Protein AF-A0A9W8IMF0-F1 (afdb_monomer_lite)

Structure (mmCIF, N/CA/C/O backbone):
data_AF-A0A9W8IMF0-F1
#
_entry.id   AF-A0A9W8IMF0-F1
#
loop_
_atom_site.group_PDB
_atom_site.id
_atom_site.type_symbol
_atom_site.label_atom_id
_atom_site.label_alt_id
_atom_site.label_comp_id
_atom_site.label_asym_id
_atom_site.label_entity_id
_atom_site.label_seq_id
_atom_site.pdbx_PDB_ins_code
_atom_site.Cartn_x
_atom_site.Cartn_y
_atom_site.Cartn_z
_atom_site.occupancy
_atom_site.B_iso_or_equiv
_atom_site.auth_seq_id
_atom_site.auth_comp_id
_atom_site.auth_asym_id
_atom_site.auth_atom_id
_atom_site.pdbx_PDB_model_num
ATOM 1 N N . MET A 1 1 ? -20.036 -0.784 24.486 1.00 60.91 1 MET A N 1
ATOM 2 C CA . MET A 1 1 ? -19.786 -0.601 23.036 1.00 60.91 1 MET A CA 1
ATOM 3 C C . MET A 1 1 ? -19.930 0.849 22.541 1.00 60.91 1 MET A C 1
ATOM 5 O O . MET A 1 1 ? -19.098 1.252 21.742 1.00 60.91 1 MET A O 1
ATOM 9 N N . LYS A 1 2 ? -20.908 1.663 22.987 1.00 63.91 2 LYS A N 1
ATOM 10 C CA . LYS A 1 2 ? -21.179 3.025 22.446 1.00 63.91 2 LYS A CA 1
ATOM 11 C C . LYS A 1 2 ? -19.994 4.018 22.456 1.00 63.91 2 LYS A C 1
ATOM 13 O O . LYS A 1 2 ? -19.850 4.767 21.503 1.00 63.91 2 LYS A O 1
ATOM 18 N N . LEU A 1 3 ? -19.113 3.979 23.462 1.00 75.19 3 LEU A N 1
ATOM 19 C CA . LEU A 1 3 ? -17.951 4.885 23.553 1.00 75.19 3 LEU A CA 1
ATOM 20 C C . LEU A 1 3 ? -16.838 4.574 22.530 1.00 75.19 3 LEU A C 1
ATOM 22 O O . LEU A 1 3 ? -16.106 5.466 22.123 1.00 75.19 3 LEU A O 1
ATOM 26 N N . MET A 1 4 ? -16.722 3.319 22.082 1.00 88.56 4 MET A N 1
ATOM 27 C CA . MET A 1 4 ? -15.666 2.888 21.153 1.00 88.56 4 MET A CA 1
ATOM 28 C C . MET A 1 4 ? -16.016 3.118 19.680 1.00 88.56 4 MET A C 1
ATOM 30 O O . MET A 1 4 ? -15.131 3.101 18.832 1.00 88.56 4 MET A O 1
ATOM 34 N N . HIS A 1 5 ? -17.294 3.340 19.362 1.00 87.88 5 HIS A N 1
ATOM 35 C CA . HIS A 1 5 ? -17.758 3.547 17.988 1.00 87.88 5 HIS A CA 1
ATOM 36 C C . HIS A 1 5 ? -17.019 4.670 17.244 1.00 87.88 5 HIS A C 1
ATOM 38 O O . HIS A 1 5 ? -16.570 4.404 16.132 1.00 87.88 5 HIS A O 1
ATOM 44 N N . PRO A 1 6 ? -16.822 5.881 17.805 1.00 88.94 6 PRO A N 1
ATOM 45 C CA . PRO A 1 6 ? -16.084 6.929 17.098 1.00 88.94 6 PRO A CA 1
ATOM 46 C C . PRO A 1 6 ? -14.630 6.538 16.802 1.00 88.94 6 PRO A C 1
ATOM 48 O O . PRO A 1 6 ? -14.127 6.867 15.735 1.00 88.94 6 PRO A O 1
ATOM 51 N N . PHE A 1 7 ? -13.972 5.782 17.687 1.00 92.75 7 PHE A N 1
ATOM 52 C CA . PHE A 1 7 ? -12.607 5.299 17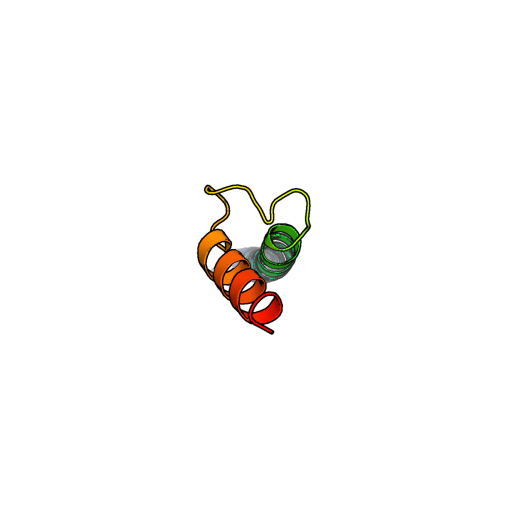.456 1.00 92.75 7 PHE A CA 1
ATOM 53 C C . PHE A 1 7 ? -12.547 4.205 16.391 1.00 92.75 7 PHE A C 1
ATOM 55 O O . PHE A 1 7 ? -11.634 4.206 15.573 1.00 92.75 7 PHE A O 1
ATOM 62 N N . LEU A 1 8 ? -13.525 3.297 16.361 1.00 94.81 8 LEU A N 1
ATOM 63 C CA . LEU A 1 8 ? -13.617 2.270 15.321 1.00 94.81 8 LEU A CA 1
ATOM 64 C C . LEU A 1 8 ? -13.913 2.887 13.951 1.00 94.81 8 LEU A C 1
ATOM 66 O O . LEU A 1 8 ? -13.267 2.529 12.970 1.00 94.81 8 LEU A O 1
ATOM 70 N N . ILE A 1 9 ? -14.844 3.841 13.889 1.00 94.31 9 ILE A N 1
ATOM 71 C CA . ILE A 1 9 ? -15.179 4.560 12.653 1.00 94.31 9 ILE A CA 1
ATOM 72 C C . ILE A 1 9 ? -13.977 5.385 12.190 1.00 94.31 9 ILE A C 1
ATOM 74 O O . ILE A 1 9 ? -13.565 5.266 11.039 1.00 94.31 9 ILE A O 1
ATOM 78 N N . GLY A 1 10 ? -13.376 6.173 13.086 1.00 95.62 10 GLY A N 1
ATOM 79 C CA . GLY A 1 10 ? -12.177 6.951 12.783 1.00 95.62 10 GLY A CA 1
ATOM 80 C C . GLY A 1 10 ? -11.028 6.062 12.312 1.00 95.62 10 GLY A C 1
ATOM 81 O O . GLY A 1 10 ? -10.439 6.325 11.269 1.00 95.62 10 GLY A O 1
ATOM 82 N N . GLY A 1 11 ? -10.777 4.954 13.011 1.00 96.25 11 GLY A N 1
ATOM 83 C CA . GLY A 1 11 ? -9.763 3.970 12.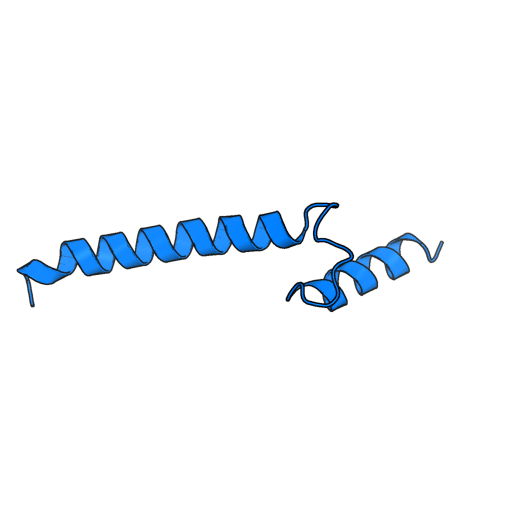640 1.00 96.25 11 GLY A CA 1
ATOM 84 C C . GLY A 1 11 ? -10.006 3.352 11.264 1.00 96.25 11 GLY A C 1
ATOM 85 O O . GLY A 1 11 ? -9.072 3.261 10.471 1.00 96.25 11 GLY A O 1
ATOM 86 N N . ALA A 1 12 ? -11.249 2.990 10.936 1.00 96.94 12 ALA A N 1
ATOM 87 C CA . ALA A 1 12 ? -11.599 2.464 9.617 1.00 96.94 12 ALA A CA 1
ATOM 88 C C . ALA A 1 12 ? -11.377 3.502 8.504 1.00 96.94 12 ALA A C 1
ATOM 90 O O . ALA A 1 12 ? -10.832 3.169 7.449 1.00 96.94 12 ALA A O 1
ATOM 91 N N . VAL A 1 13 ? -11.741 4.765 8.748 1.00 97.25 13 VAL A N 1
ATOM 92 C CA . VAL A 1 13 ? -11.514 5.866 7.799 1.00 97.25 13 VAL A CA 1
ATOM 93 C C . VAL A 1 13 ? -10.018 6.095 7.584 1.00 97.25 13 VAL A C 1
ATOM 95 O O . VAL A 1 13 ? -9.567 6.146 6.439 1.00 97.25 13 VAL A O 1
ATOM 98 N N . THR A 1 14 ? -9.234 6.180 8.661 1.00 97.25 14 THR A N 1
ATOM 99 C CA . THR A 1 14 ? -7.778 6.343 8.580 1.00 97.25 14 THR A CA 1
ATOM 100 C C . THR A 1 14 ? -7.134 5.167 7.853 1.00 97.25 14 THR A C 1
ATOM 102 O O . THR A 1 14 ? -6.341 5.382 6.939 1.00 97.25 14 THR A O 1
ATOM 105 N N . LEU A 1 15 ? -7.508 3.931 8.191 1.00 97.19 15 LEU A N 1
ATOM 106 C CA . LEU A 1 15 ? -6.990 2.733 7.533 1.00 97.19 15 LEU A CA 1
ATOM 107 C C . LEU A 1 15 ? -7.262 2.764 6.027 1.00 97.19 15 LEU A C 1
ATOM 109 O O . LEU A 1 15 ? -6.353 2.519 5.236 1.00 97.19 15 LEU A O 1
ATOM 113 N N . TYR A 1 16 ? -8.487 3.100 5.619 1.00 97.00 16 TYR A N 1
ATOM 114 C CA . TYR A 1 16 ? -8.840 3.182 4.205 1.00 97.00 16 TYR A CA 1
ATOM 115 C C . TYR A 1 16 ? -8.051 4.278 3.477 1.00 97.00 16 TYR A C 1
ATOM 117 O O . TYR A 1 16 ? -7.507 4.035 2.396 1.00 97.00 16 TYR A O 1
ATOM 125 N N . ALA A 1 17 ? -7.935 5.463 4.081 1.00 97.44 17 ALA A N 1
ATOM 126 C CA . ALA A 1 17 ? -7.181 6.573 3.508 1.00 97.44 17 ALA A CA 1
ATOM 127 C C . ALA A 1 17 ? -5.703 6.204 3.300 1.00 97.44 17 ALA A C 1
ATOM 129 O O . ALA A 1 17 ? -5.173 6.349 2.197 1.00 97.44 17 ALA A O 1
ATOM 130 N N . PHE A 1 18 ? -5.050 5.654 4.326 1.00 96.75 18 PHE A N 1
ATOM 131 C CA . PHE A 1 18 ? -3.646 5.255 4.229 1.00 96.75 18 PHE A CA 1
ATOM 132 C C . PHE A 1 18 ? -3.437 4.054 3.312 1.00 96.75 18 PHE A C 1
ATOM 134 O O . PHE A 1 18 ? -2.465 4.041 2.563 1.00 96.75 18 PHE A O 1
ATOM 141 N N . SER A 1 19 ? -4.369 3.100 3.276 1.00 96.06 19 SER A N 1
ATOM 142 C CA . SER A 1 19 ? -4.313 1.982 2.331 1.00 96.06 19 SER A CA 1
ATOM 143 C C . SER A 1 19 ? -4.304 2.471 0.878 1.00 96.06 19 SER A C 1
ATOM 145 O O . SER A 1 19 ? -3.547 1.959 0.051 1.00 96.06 19 SER A O 1
ATOM 147 N N . LYS A 1 20 ? -5.092 3.504 0.548 1.00 94.62 20 LYS A N 1
ATOM 148 C CA . LYS A 1 20 ? -5.063 4.125 -0.784 1.00 94.62 20 LYS A CA 1
ATOM 149 C C . LYS A 1 20 ? -3.739 4.831 -1.058 1.00 94.62 20 LYS A C 1
ATOM 151 O O . LYS A 1 20 ? -3.157 4.606 -2.114 1.00 94.62 20 LYS A O 1
ATOM 156 N N . ILE A 1 21 ? -3.244 5.623 -0.108 1.00 95.62 21 ILE A N 1
ATOM 157 C CA . ILE A 1 21 ? -1.968 6.339 -0.255 1.00 95.62 21 ILE A CA 1
ATOM 158 C C . ILE A 1 21 ? -0.819 5.350 -0.474 1.00 95.62 21 ILE A C 1
ATOM 160 O O . ILE A 1 21 ? -0.067 5.490 -1.434 1.00 95.62 21 ILE A O 1
ATOM 164 N N . GLN A 1 22 ? -0.710 4.316 0.360 1.00 92.94 22 GLN A N 1
ATOM 165 C CA . GLN A 1 22 ? 0.329 3.291 0.244 1.00 92.94 22 GLN A CA 1
ATOM 166 C C . GLN A 1 22 ? 0.269 2.576 -1.109 1.00 92.94 22 GLN A C 1
ATOM 168 O O . GLN A 1 22 ? 1.302 2.379 -1.747 1.00 92.94 22 GLN A O 1
ATOM 173 N N . ASN A 1 23 ? -0.935 2.253 -1.587 1.00 91.81 23 ASN A N 1
ATOM 174 C CA . ASN A 1 23 ? -1.121 1.635 -2.897 1.00 91.81 23 ASN A CA 1
ATOM 175 C C . ASN A 1 23 ? -0.656 2.518 -4.061 1.00 91.81 23 ASN A C 1
ATOM 177 O O . ASN A 1 23 ? -0.150 1.971 -5.041 1.00 91.81 23 ASN A O 1
ATOM 181 N N . THR A 1 24 ? -0.831 3.837 -3.970 1.00 90.88 24 THR A N 1
ATOM 182 C CA . THR A 1 24 ? -0.330 4.791 -4.973 1.00 90.88 24 THR A CA 1
ATOM 183 C C . THR A 1 24 ? 1.186 4.943 -4.877 1.00 90.88 24 THR A C 1
ATOM 185 O O . THR A 1 24 ? 1.871 4.939 -5.893 1.00 90.88 24 THR A O 1
ATOM 188 N N . MET A 1 25 ? 1.733 5.011 -3.661 1.00 91.75 25 MET A N 1
ATOM 189 C CA . MET A 1 25 ? 3.178 5.130 -3.436 1.00 91.75 25 MET A CA 1
ATOM 190 C C . MET A 1 25 ? 3.957 3.934 -3.990 1.00 91.75 25 MET A C 1
ATOM 192 O O . MET A 1 25 ? 5.050 4.114 -4.516 1.00 91.75 25 MET A O 1
ATOM 196 N N . CYS A 1 26 ? 3.380 2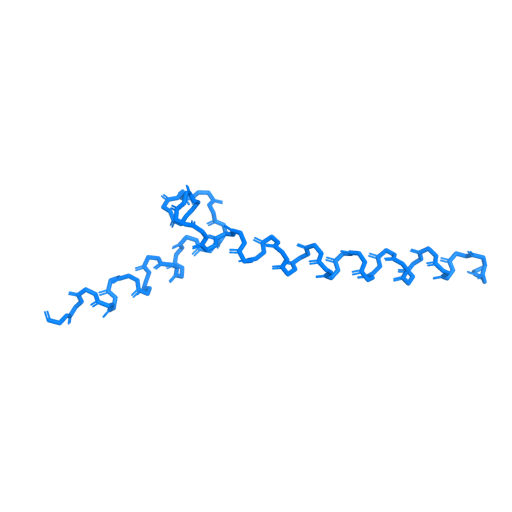.731 -3.941 1.00 91.50 26 CYS A N 1
ATOM 197 C CA . CYS A 1 26 ? 3.972 1.539 -4.552 1.00 91.50 26 CYS A CA 1
ATOM 198 C C . CYS A 1 26 ? 4.159 1.672 -6.074 1.00 91.50 26 CYS A C 1
ATOM 200 O O . CYS A 1 26 ? 4.952 0.943 -6.654 1.00 91.50 26 CYS A O 1
ATOM 202 N N . GLU A 1 27 ? 3.448 2.574 -6.745 1.00 89.25 27 GLU A N 1
ATOM 203 C CA . GLU A 1 27 ? 3.586 2.779 -8.190 1.00 89.25 27 GLU A CA 1
ATOM 204 C C . GLU A 1 27 ? 4.575 3.898 -8.543 1.00 89.25 27 GLU A C 1
ATOM 206 O O . GLU A 1 27 ? 4.906 4.067 -9.715 1.00 89.25 27 GLU A O 1
ATOM 211 N N . ALA A 1 28 ? 5.086 4.636 -7.551 1.00 89.75 28 ALA A N 1
ATOM 212 C CA . ALA A 1 28 ? 6.098 5.660 -7.776 1.00 89.75 28 ALA A CA 1
ATOM 213 C C . ALA A 1 28 ? 7.412 5.034 -8.269 1.00 89.75 28 ALA A C 1
ATOM 215 O O . ALA A 1 28 ? 7.8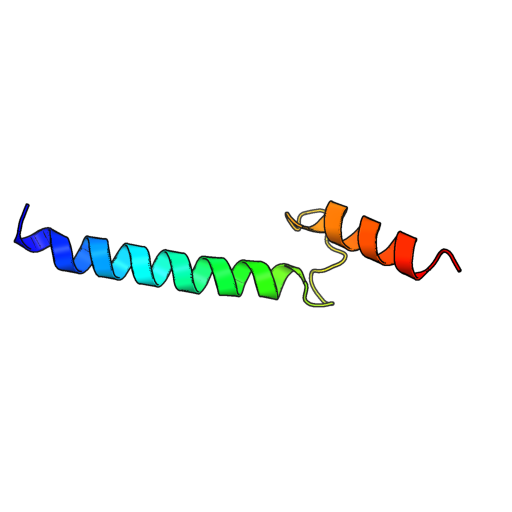12 3.961 -7.818 1.00 89.75 28 ALA A O 1
ATOM 216 N N . GLU A 1 29 ? 8.119 5.734 -9.156 1.00 87.25 29 GLU A 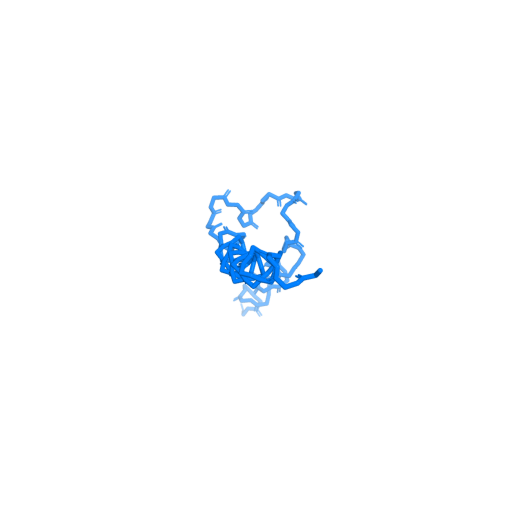N 1
ATOM 217 C CA . GLU A 1 29 ? 9.315 5.224 -9.846 1.00 87.25 29 GLU A CA 1
ATOM 218 C C . GLU A 1 29 ? 10.397 4.698 -8.895 1.00 87.25 29 GLU A C 1
ATOM 220 O O . GLU A 1 29 ? 11.005 3.663 -9.163 1.00 87.25 29 GLU A O 1
ATOM 225 N N . VAL A 1 30 ? 10.572 5.369 -7.751 1.00 89.38 30 VAL A N 1
ATOM 226 C CA . VAL A 1 30 ? 11.541 5.006 -6.704 1.00 89.38 30 VAL A CA 1
ATOM 227 C C . VAL A 1 30 ? 11.277 3.609 -6.126 1.00 89.38 30 VAL A C 1
ATOM 229 O O . VAL A 1 30 ? 12.217 2.917 -5.748 1.00 89.38 30 VAL A O 1
ATOM 232 N N . TYR A 1 31 ? 10.016 3.170 -6.088 1.00 89.25 31 TYR A N 1
ATOM 233 C CA . TYR A 1 31 ? 9.602 1.885 -5.512 1.00 89.25 31 TYR A CA 1
ATOM 234 C C . TYR A 1 31 ? 9.158 0.865 -6.569 1.00 89.25 31 TYR A C 1
ATOM 236 O O . TYR A 1 31 ? 9.076 -0.329 -6.283 1.00 89.25 31 TYR A O 1
ATOM 244 N N . ALA A 1 32 ? 8.886 1.304 -7.799 1.00 87.94 32 ALA A N 1
ATOM 245 C CA . ALA A 1 32 ? 8.346 0.483 -8.883 1.00 87.94 32 ALA A CA 1
ATOM 246 C C . ALA A 1 32 ? 9.247 -0.703 -9.282 1.00 87.94 32 ALA A C 1
ATOM 248 O O . ALA A 1 32 ? 8.760 -1.701 -9.815 1.00 87.94 32 ALA A O 1
ATOM 249 N N . ASN A 1 33 ? 10.555 -0.598 -9.032 1.00 89.00 33 ASN A N 1
ATOM 250 C CA . ASN A 1 33 ? 11.542 -1.626 -9.370 1.00 89.00 33 ASN A CA 1
ATOM 251 C C . ASN A 1 33 ? 12.055 -2.412 -8.150 1.00 89.00 33 ASN A C 1
ATOM 253 O O . ASN A 1 33 ? 12.914 -3.275 -8.321 1.00 89.00 33 ASN A O 1
ATOM 257 N N . ASP A 1 34 ? 11.553 -2.143 -6.940 1.00 92.06 34 ASP A N 1
ATOM 258 C CA . ASP A 1 34 ? 11.920 -2.925 -5.754 1.00 92.06 34 ASP A CA 1
ATOM 259 C C . ASP A 1 34 ? 11.167 -4.272 -5.769 1.00 92.06 34 ASP A C 1
ATOM 261 O O . ASP A 1 34 ? 9.934 -4.267 -5.747 1.00 92.06 34 ASP A O 1
ATOM 265 N N . PRO A 1 35 ? 11.851 -5.433 -5.774 1.00 91.62 35 PRO A N 1
ATOM 266 C CA . PRO A 1 35 ? 11.198 -6.745 -5.764 1.00 91.62 35 PRO A CA 1
ATOM 267 C C . PRO A 1 35 ? 10.384 -7.025 -4.491 1.00 91.62 35 PRO A C 1
ATOM 269 O O . PRO A 1 35 ? 9.545 -7.926 -4.491 1.00 91.62 35 PRO A O 1
ATOM 272 N N . LYS A 1 36 ? 10.604 -6.277 -3.402 1.00 91.44 36 LYS A N 1
ATOM 273 C CA . LYS A 1 36 ? 9.802 -6.369 -2.170 1.00 91.44 36 LYS A CA 1
ATOM 274 C C . LYS A 1 36 ? 8.493 -5.591 -2.263 1.00 91.44 36 LYS A C 1
ATOM 276 O O . LYS A 1 36 ? 7.638 -5.739 -1.389 1.00 91.44 36 LYS A O 1
ATOM 281 N N . ASN A 1 37 ? 8.332 -4.749 -3.283 1.00 93.94 37 ASN A N 1
ATOM 282 C CA . ASN A 1 37 ? 7.095 -4.028 -3.509 1.00 93.94 37 ASN A CA 1
ATOM 283 C C . ASN A 1 37 ? 5.967 -5.036 -3.787 1.00 93.94 37 ASN A C 1
ATOM 285 O O . ASN A 1 37 ? 6.075 -5.825 -4.728 1.00 93.94 37 ASN A O 1
ATOM 289 N N . PRO A 1 38 ? 4.861 -5.007 -3.027 1.00 93.31 38 PRO A N 1
ATOM 290 C CA . PRO A 1 38 ? 3.761 -5.949 -3.223 1.00 93.31 38 PRO A CA 1
ATOM 291 C C . PRO A 1 38 ? 3.139 -5.869 -4.627 1.00 93.31 38 PRO A C 1
ATOM 293 O O . PRO A 1 38 ? 2.547 -6.842 -5.084 1.00 93.31 38 PRO A O 1
ATOM 296 N N . LYS A 1 39 ? 3.300 -4.743 -5.335 1.00 93.06 39 LYS A N 1
ATOM 297 C CA . LYS A 1 39 ? 2.840 -4.553 -6.718 1.00 93.06 39 LYS A CA 1
ATOM 298 C C . LYS A 1 39 ? 3.909 -4.829 -7.779 1.00 93.06 39 LYS A C 1
ATOM 300 O O . LYS A 1 39 ? 3.649 -4.605 -8.959 1.00 93.06 39 LYS A O 1
ATOM 305 N N . TYR A 1 40 ? 5.095 -5.311 -7.403 1.00 92.56 40 TYR A N 1
ATOM 306 C CA . TYR A 1 40 ? 6.220 -5.494 -8.324 1.00 92.56 40 TYR A CA 1
ATOM 307 C C . TYR A 1 40 ? 5.830 -6.296 -9.574 1.00 92.56 40 TYR A C 1
ATOM 309 O O . TYR A 1 40 ? 6.006 -5.816 -10.690 1.00 92.56 40 TYR A O 1
ATOM 317 N N . ALA A 1 41 ? 5.222 -7.474 -9.397 1.00 91.81 41 ALA A N 1
ATOM 318 C CA . ALA A 1 41 ? 4.839 -8.346 -10.509 1.00 91.81 41 ALA A CA 1
ATOM 319 C C . ALA A 1 41 ? 3.867 -7.666 -11.492 1.00 91.81 41 ALA A C 1
ATOM 321 O O . ALA A 1 41 ? 4.048 -7.754 -12.706 1.00 91.81 41 ALA A O 1
ATOM 322 N N . GLU A 1 42 ? 2.866 -6.946 -10.981 1.00 92.12 42 GLU A N 1
ATOM 323 C CA . GLU A 1 42 ? 1.903 -6.212 -11.810 1.00 92.12 42 GLU A CA 1
ATOM 324 C C . GLU A 1 42 ? 2.566 -5.053 -12.559 1.00 92.12 42 GLU A C 1
ATOM 326 O O . GLU A 1 42 ? 2.298 -4.842 -13.744 1.00 92.12 42 GLU A O 1
ATOM 331 N N . ILE A 1 43 ? 3.450 -4.311 -11.887 1.00 91.19 43 ILE A N 1
ATOM 332 C CA . ILE A 1 43 ? 4.173 -3.179 -12.472 1.00 91.19 43 ILE A CA 1
ATOM 333 C C . ILE A 1 43 ? 5.089 -3.659 -13.602 1.00 91.19 43 ILE A C 1
ATOM 335 O O . ILE A 1 43 ? 5.039 -3.092 -14.694 1.00 91.19 43 ILE A O 1
ATOM 339 N N . GLN A 1 44 ? 5.872 -4.719 -13.384 1.00 89.94 44 GLN A N 1
ATOM 340 C CA . GLN A 1 44 ? 6.754 -5.271 -14.418 1.00 89.94 44 GLN A CA 1
ATOM 341 C C . GLN A 1 44 ? 5.950 -5.843 -15.592 1.00 89.94 44 GLN A C 1
ATOM 343 O O . GLN A 1 44 ? 6.266 -5.563 -16.745 1.00 89.94 44 GLN A O 1
ATOM 348 N N . ALA A 1 45 ? 4.846 -6.553 -15.331 1.00 90.69 45 ALA A N 1
ATOM 349 C CA . ALA A 1 45 ? 3.970 -7.048 -16.393 1.00 90.69 45 ALA A CA 1
ATOM 350 C C . ALA A 1 45 ? 3.388 -5.914 -17.258 1.00 90.69 45 ALA A C 1
ATOM 352 O O . ALA A 1 45 ? 3.258 -6.075 -18.473 1.00 90.69 45 ALA A O 1
ATOM 353 N N . ARG A 1 46 ? 3.049 -4.759 -16.663 1.00 90.31 46 ARG A N 1
ATOM 354 C CA . ARG A 1 46 ? 2.618 -3.570 -17.420 1.00 90.31 46 ARG A CA 1
ATOM 355 C C . ARG A 1 46 ? 3.754 -2.963 -18.244 1.00 90.31 46 ARG A C 1
ATOM 357 O O . ARG A 1 46 ? 3.513 -2.618 -19.396 1.00 90.31 46 ARG A O 1
ATOM 364 N N . LYS A 1 47 ? 4.965 -2.864 -17.685 1.00 85.88 47 LYS A N 1
ATOM 365 C CA . LYS A 1 47 ? 6.151 -2.352 -18.397 1.00 85.88 47 LYS A CA 1
ATOM 366 C C . LYS A 1 47 ? 6.492 -3.210 -19.614 1.00 85.88 47 LYS A C 1
ATOM 368 O O . LYS A 1 47 ? 6.520 -2.688 -20.720 1.00 85.88 47 LYS A O 1
ATOM 373 N N . HIS A 1 48 ? 6.590 -4.528 -19.444 1.00 85.25 48 HIS A N 1
ATOM 374 C CA . HIS A 1 48 ? 6.856 -5.451 -20.551 1.00 85.25 48 HIS A CA 1
ATOM 375 C C . HIS A 1 48 ? 5.794 -5.391 -21.658 1.00 85.25 48 HIS A C 1
ATOM 377 O O . HIS A 1 48 ? 6.126 -5.495 -22.834 1.00 85.25 48 HIS A O 1
ATOM 383 N N . LYS A 1 49 ? 4.512 -5.201 -21.309 1.00 86.56 49 LYS A N 1
ATOM 384 C CA . LYS A 1 49 ? 3.446 -4.998 -22.306 1.00 86.56 49 LYS A CA 1
ATOM 385 C C . LYS A 1 49 ? 3.581 -3.675 -23.058 1.00 86.56 49 LYS A C 1
ATOM 387 O O . LYS A 1 49 ? 3.251 -3.634 -24.235 1.00 86.56 49 LYS A O 1
ATOM 392 N N . ALA A 1 50 ? 4.022 -2.612 -22.388 1.00 83.56 50 ALA A N 1
ATOM 393 C CA . ALA A 1 50 ? 4.235 -1.306 -23.009 1.00 83.56 50 ALA A CA 1
ATOM 394 C C . ALA A 1 50 ? 5.482 -1.282 -23.913 1.00 83.56 50 ALA A C 1
ATOM 396 O O . ALA A 1 50 ? 5.506 -0.552 -24.897 1.00 83.56 50 ALA A O 1
ATOM 397 N N . GLU A 1 51 ? 6.494 -2.089 -23.589 1.00 75.94 51 GLU A N 1
ATOM 398 C CA . GLU A 1 51 ? 7.748 -2.222 -24.344 1.00 75.94 51 GLU A CA 1
ATOM 399 C C . GLU A 1 51 ? 7.644 -3.187 -25.539 1.00 75.94 51 GLU A C 1
ATOM 401 O O 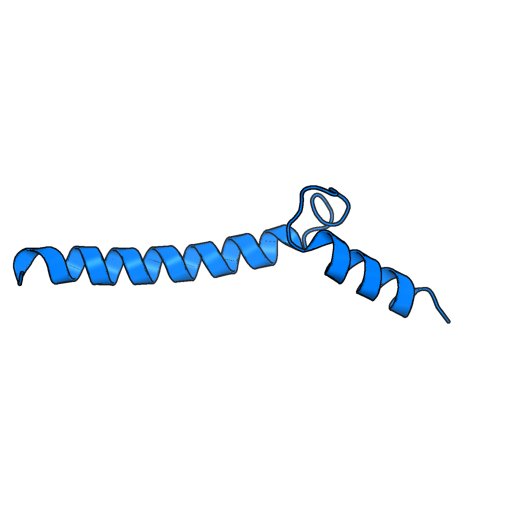. GLU A 1 51 ? 8.499 -3.166 -26.416 1.00 75.94 51 GLU A O 1
ATOM 406 N N . GLY A 1 52 ? 6.608 -4.030 -25.589 1.00 66.50 52 GLY A N 1
ATOM 407 C CA . GLY A 1 52 ? 6.398 -5.053 -26.622 1.00 66.50 52 GLY A CA 1
ATOM 408 C C . GLY A 1 52 ? 5.793 -4.560 -27.943 1.00 66.50 52 GLY A C 1
ATOM 409 O O . GLY A 1 52 ? 4.996 -5.293 -28.529 1.00 66.50 52 GLY A O 1
ATOM 410 N N . HIS A 1 53 ? 6.135 -3.347 -28.387 1.00 49.81 53 HIS A N 1
ATOM 411 C CA . HIS A 1 53 ? 5.805 -2.828 -29.722 1.00 49.81 53 HIS A CA 1
ATOM 412 C C . HIS A 1 53 ? 6.922 -3.113 -30.728 1.00 49.81 53 HIS A C 1
ATOM 414 O O . HIS A 1 53 ? 8.087 -2.780 -30.422 1.00 49.81 53 HIS A O 1
#

Sequence (53 aa):
MKLMHPFLIGGAVTLYAFSKIQNTMCEAEVYANDPKNPKYAEIQARKHKAEGH

InterPro domains:
  IPR006995 ATP synthase, F0 complex, subunit J [PF04911] (1-43)
  IPR006995 ATP synthase, F0 complex, subunit J [PTHR28060] (1-43)

Secondary structure (DSSP, 8-state):
-TTTHHHHHHHHHHHHHHHHHHHHHTTSHHHHT-TTSTTHHHHHHHHHHHH--

Foldseek 3Di:
DVVCVVVVVVVVVVVVVVVVVLVVVCQDPVNQCPPPRPCVVVSVVVVCVVVVD

Radius of gyration: 17.11 Å; chains: 1; bounding box: 33×15×53 Å

Organism: NCBI:txid417176

pLDDT: mean 88.93, std 9.53, range [49.81, 97.44]